Protein AF-A0A519YT69-F1 (afdb_monomer_lite)

Foldseek 3Di:
DQPDDDPADLVRHDPDDFDAAFDKDFWDSRCQVQCVCQAPPVVPAPQWDDDPSAIDRPNHGDGMDGGHHGKDFDADPPSVPDPGCVNVHIDTPVNDPDDQFFDQFDADPPDDPVRGGPVVRHRDTDD

Secondary structure (DSSP, 8-state):
--SS-----SSS----PPP-TT-EEE--TTTHHHHHHIIIIIS--TTEEEETTEEEETTEE--EEE--S-EE----SSGGG---HHHH-PEEGGG------EE---B-TT--TTT-B-GGGTTEE--

Radius of gyration: 20.21 Å; chains: 1; bounding box: 48×27×52 Å

Structure (mmCIF, N/CA/C/O backbone):
data_AF-A0A519YT69-F1
#
_entry.id   AF-A0A519YT69-F1
#
loop_
_atom_site.group_PDB
_atom_site.id
_atom_site.type_symbol
_atom_site.label_atom_id
_atom_site.label_alt_id
_atom_site.label_comp_id
_atom_site.label_asym_id
_atom_site.label_entity_id
_atom_site.label_seq_id
_atom_site.pdbx_PDB_ins_code
_atom_site.Cartn_x
_atom_site.Cartn_y
_atom_site.Cartn_z
_atom_site.occupancy
_atom_site.B_iso_or_equiv
_atom_site.auth_seq_id
_atom_site.auth_comp_id
_atom_site.auth_asym_id
_atom_site.auth_atom_id
_atom_site.pdbx_PDB_model_num
ATOM 1 N N . MET A 1 1 ? -9.846 12.110 7.758 1.00 49.91 1 MET A N 1
ATOM 2 C CA . MET A 1 1 ? -8.470 12.453 8.195 1.00 49.91 1 MET A CA 1
ATOM 3 C C . MET A 1 1 ? -8.249 11.850 9.581 1.00 49.91 1 MET A C 1
ATOM 5 O O . MET A 1 1 ? -9.195 11.857 10.357 1.00 49.91 1 MET A O 1
ATOM 9 N N . SER A 1 2 ? -7.083 11.244 9.848 1.00 59.59 2 SER A N 1
ATOM 10 C CA . SER A 1 2 ? -6.756 10.578 11.132 1.00 59.59 2 SER A CA 1
ATOM 11 C C . SER A 1 2 ? -6.948 11.530 12.313 1.00 59.59 2 SER A C 1
ATOM 13 O O . SER A 1 2 ? -6.544 12.685 12.211 1.00 59.59 2 SER A O 1
ATOM 15 N N . ALA A 1 3 ? -7.509 11.053 13.427 1.00 63.50 3 ALA A N 1
ATOM 16 C CA . ALA A 1 3 ? -7.658 11.873 14.633 1.00 63.50 3 ALA A CA 1
ATOM 17 C C . ALA A 1 3 ? -6.323 12.087 15.369 1.00 63.50 3 ALA A C 1
ATOM 19 O O . ALA A 1 3 ? -6.201 12.989 16.190 1.00 63.50 3 ALA A O 1
ATOM 20 N N . VAL A 1 4 ? -5.310 11.266 15.067 1.00 72.69 4 VAL A N 1
ATOM 21 C CA . VAL A 1 4 ? -3.960 11.376 15.637 1.00 72.69 4 VAL A CA 1
ATOM 22 C C . VAL A 1 4 ? -2.983 11.853 14.568 1.00 72.69 4 VAL A C 1
ATOM 24 O O . VAL A 1 4 ? -2.896 11.254 13.488 1.00 72.69 4 VAL A O 1
ATOM 27 N N . GLN A 1 5 ? -2.232 12.909 14.888 1.00 67.62 5 GLN A N 1
ATOM 28 C CA . GLN A 1 5 ? -1.158 13.436 14.052 1.00 67.62 5 GLN A CA 1
ATOM 29 C C . GLN A 1 5 ? 0.066 12.513 14.127 1.00 67.62 5 GLN A C 1
ATOM 31 O O . GLN A 1 5 ? 0.583 12.224 15.206 1.00 67.62 5 GLN A O 1
ATOM 36 N N . ARG A 1 6 ? 0.535 12.036 12.970 1.00 77.00 6 ARG A N 1
ATOM 37 C CA . ARG A 1 6 ? 1.743 11.203 12.859 1.00 77.00 6 ARG A CA 1
ATOM 38 C C . ARG A 1 6 ? 2.923 12.081 12.457 1.00 77.00 6 ARG A C 1
ATOM 40 O O . ARG A 1 6 ? 2.753 13.006 11.673 1.00 77.00 6 ARG A O 1
ATOM 47 N N . LYS A 1 7 ? 4.125 11.752 12.934 1.00 82.62 7 LYS A N 1
ATOM 48 C CA . LYS A 1 7 ? 5.381 12.408 12.517 1.00 82.62 7 LYS A CA 1
ATOM 49 C C . LYS A 1 7 ? 5.929 11.870 11.183 1.00 82.62 7 LYS A C 1
ATOM 51 O O . LYS A 1 7 ? 7.115 12.013 10.916 1.00 82.62 7 LYS A O 1
ATOM 56 N N . TRP A 1 8 ? 5.096 11.202 10.383 1.00 86.25 8 TRP A N 1
ATOM 57 C CA . TRP A 1 8 ? 5.537 10.563 9.144 1.00 86.25 8 TRP A CA 1
ATOM 58 C C . TRP A 1 8 ? 5.799 11.605 8.066 1.00 86.25 8 TRP A C 1
ATOM 60 O O . TRP A 1 8 ? 4.999 12.516 7.864 1.00 86.25 8 TRP A O 1
ATOM 70 N N . GLN A 1 9 ? 6.910 11.428 7.367 1.00 85.12 9 GLN A N 1
ATOM 71 C CA . GLN A 1 9 ? 7.333 12.230 6.227 1.00 85.12 9 GLN A CA 1
ATOM 72 C C . GLN A 1 9 ? 7.699 11.300 5.068 1.00 85.12 9 GLN A C 1
ATOM 74 O O . GLN A 1 9 ? 7.840 10.091 5.260 1.00 85.12 9 GLN A O 1
ATOM 79 N N . LEU A 1 10 ? 7.868 11.856 3.868 1.00 82.44 10 LEU A N 1
ATOM 80 C CA . LEU A 1 10 ? 8.206 11.071 2.676 1.00 82.44 10 LEU A CA 1
ATOM 81 C C . LEU A 1 10 ? 9.524 10.288 2.838 1.00 82.44 10 LEU A C 1
ATOM 83 O O . LEU A 1 10 ? 9.621 9.155 2.359 1.00 82.44 10 LEU A O 1
ATOM 87 N N . ASP A 1 11 ? 10.481 10.882 3.556 1.00 85.69 11 ASP A N 1
ATOM 88 C CA . ASP A 1 11 ? 11.806 10.315 3.844 1.00 85.69 11 ASP A CA 1
ATOM 89 C C . ASP A 1 11 ? 11.852 9.499 5.141 1.00 85.69 11 ASP A C 1
ATOM 91 O O . ASP A 1 11 ? 12.745 8.678 5.335 1.00 85.69 11 ASP A O 1
ATOM 95 N N . SER A 1 12 ? 10.886 9.716 6.037 1.00 84.44 12 SER A N 1
ATOM 96 C CA . SER A 1 12 ? 10.803 9.063 7.345 1.00 84.44 12 SER A CA 1
ATOM 97 C C . SER A 1 12 ? 9.378 8.576 7.577 1.00 84.44 12 SER A C 1
ATOM 99 O O . SER A 1 12 ? 8.546 9.237 8.206 1.00 84.44 12 SER A O 1
ATOM 101 N N . TYR A 1 13 ? 9.077 7.427 6.975 1.00 85.12 13 TYR A N 1
ATOM 102 C CA . TYR A 1 13 ? 7.746 6.840 6.959 1.00 85.12 13 TYR A CA 1
ATOM 103 C C . TYR A 1 13 ? 7.657 5.683 7.959 1.00 85.12 13 TYR A C 1
ATOM 105 O O . TYR A 1 13 ? 8.455 4.749 7.912 1.00 85.12 13 TYR A O 1
ATOM 113 N N . GLY A 1 14 ? 6.655 5.709 8.840 1.00 80.56 14 GLY A N 1
ATOM 114 C CA . GLY A 1 14 ? 6.357 4.585 9.729 1.00 80.56 14 GLY A CA 1
ATOM 115 C C . GLY A 1 14 ? 6.827 4.744 11.183 1.00 80.56 14 GLY A C 1
ATOM 116 O O . GLY A 1 14 ? 7.252 5.827 11.592 1.00 80.56 14 GLY A O 1
ATOM 117 N N . PRO A 1 15 ? 6.659 3.692 12.010 1.00 86.69 15 PRO A N 1
ATOM 118 C CA . PRO A 1 15 ? 6.372 2.300 11.629 1.00 86.69 15 PRO A CA 1
ATOM 119 C C . PRO A 1 15 ? 4.946 2.072 11.095 1.00 86.69 15 PRO A C 1
ATOM 121 O O . PRO A 1 15 ? 3.980 2.534 11.699 1.00 86.69 15 PRO A O 1
ATOM 124 N N . LEU A 1 16 ? 4.812 1.336 9.983 1.00 90.31 16 LEU A N 1
ATOM 125 C CA . LEU A 1 16 ? 3.529 0.962 9.368 1.00 90.31 16 LEU A CA 1
ATOM 126 C C . LEU A 1 16 ? 3.397 -0.573 9.301 1.00 90.31 16 LEU A C 1
ATOM 128 O O . LEU A 1 16 ? 4.026 -1.196 8.446 1.00 90.31 16 LEU A O 1
ATOM 132 N N . PRO A 1 17 ? 2.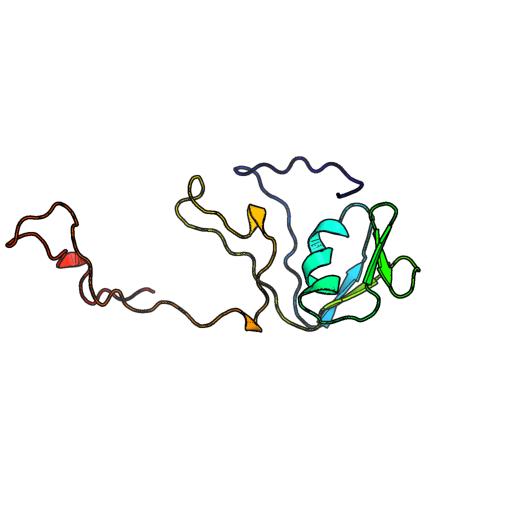580 -1.197 10.168 1.00 92.44 17 PRO A N 1
ATOM 133 C CA . PRO A 1 17 ? 2.296 -2.626 10.080 1.00 92.44 17 PRO A CA 1
ATOM 134 C C . PRO A 1 17 ? 1.476 -2.940 8.826 1.00 92.44 17 PRO A C 1
ATOM 136 O O . PRO A 1 17 ? 0.392 -2.387 8.639 1.00 92.44 17 PRO A O 1
ATOM 139 N N . VAL A 1 18 ? 1.984 -3.835 7.980 1.00 96.06 18 VAL A N 1
ATOM 140 C CA . VAL A 1 18 ? 1.252 -4.332 6.809 1.00 96.06 18 VAL A CA 1
ATOM 141 C C . VAL A 1 18 ? 0.298 -5.445 7.262 1.00 96.06 18 VAL A C 1
ATOM 143 O O . VAL A 1 18 ? 0.760 -6.401 7.893 1.00 96.06 18 VAL A O 1
ATOM 146 N N . PRO A 1 19 ? -1.016 -5.342 6.991 1.00 95.94 19 PRO A N 1
ATOM 147 C CA . PRO A 1 19 ? -1.964 -6.370 7.391 1.00 95.94 19 PRO A CA 1
ATOM 148 C C . PRO A 1 19 ? -1.848 -7.613 6.505 1.00 95.94 19 PRO A C 1
ATOM 150 O O . PRO A 1 19 ? -1.592 -7.517 5.306 1.00 95.94 19 PRO A O 1
ATOM 153 N N . LYS A 1 20 ? -2.097 -8.785 7.089 1.00 97.44 20 LYS A N 1
ATOM 154 C CA . LYS A 1 20 ? -2.137 -10.067 6.368 1.00 97.44 20 LYS A CA 1
ATOM 155 C C . LYS A 1 20 ? -3.499 -10.740 6.482 1.00 97.44 20 LYS A C 1
ATOM 157 O O . LYS A 1 20 ? -4.228 -10.508 7.447 1.00 97.44 20 LYS A O 1
ATOM 162 N N . LYS A 1 21 ? -3.814 -11.628 5.537 1.00 98.31 21 LYS A N 1
ATOM 163 C CA . LYS A 1 21 ? -5.059 -12.404 5.549 1.00 98.31 21 LYS A CA 1
ATOM 164 C C . LYS A 1 21 ? -5.262 -13.120 6.890 1.00 98.31 21 LYS A C 1
ATOM 166 O O . LYS A 1 21 ? -4.340 -13.733 7.427 1.00 98.31 21 LYS A O 1
ATOM 171 N N . GLY A 1 22 ? -6.476 -13.040 7.429 1.00 98.06 22 GLY A N 1
ATOM 172 C CA . GLY A 1 22 ? -6.867 -13.643 8.704 1.00 98.06 22 GLY A CA 1
ATOM 173 C C . GLY A 1 22 ? -6.388 -12.888 9.948 1.00 98.06 22 GLY A C 1
ATOM 174 O O . GLY A 1 22 ? -6.749 -13.270 11.057 1.00 98.06 22 GLY A O 1
ATOM 175 N N . GLN A 1 23 ? -5.604 -11.815 9.806 1.00 98.00 23 GLN A N 1
ATOM 176 C CA . G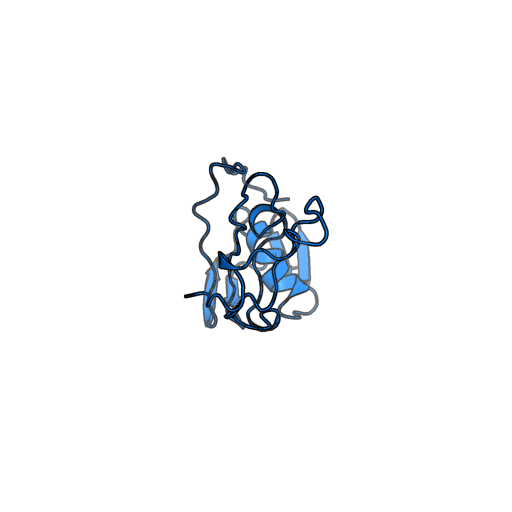LN A 1 23 ? -5.229 -10.979 10.940 1.00 98.00 23 GLN A CA 1
ATOM 177 C C . GLN A 1 23 ? -6.426 -10.147 11.399 1.00 98.00 23 GLN A C 1
ATOM 179 O O . GLN A 1 23 ? -7.002 -9.392 10.616 1.00 98.00 23 GLN A O 1
ATOM 184 N N . THR A 1 24 ? -6.759 -10.227 12.685 1.00 97.88 24 THR A N 1
ATOM 185 C CA . THR A 1 24 ? -7.668 -9.269 13.315 1.00 97.88 24 THR A CA 1
ATOM 186 C C . THR A 1 24 ? -6.875 -8.064 13.807 1.00 97.88 24 THR A C 1
ATOM 188 O O . THR A 1 24 ? -5.919 -8.206 14.570 1.00 97.88 24 THR A O 1
ATOM 191 N N . ILE A 1 25 ? -7.267 -6.872 13.369 1.00 96.19 25 ILE A N 1
ATOM 192 C CA . ILE A 1 25 ? -6.684 -5.601 13.797 1.00 96.19 25 ILE A CA 1
ATOM 193 C C . ILE A 1 25 ? -7.663 -4.846 14.692 1.00 96.19 25 ILE A C 1
ATOM 195 O O . ILE A 1 25 ? -8.862 -4.797 14.420 1.00 96.19 25 ILE A O 1
ATOM 199 N N . ALA A 1 26 ? -7.143 -4.233 15.754 1.00 97.00 26 ALA A N 1
ATOM 200 C CA . ALA A 1 26 ? -7.888 -3.250 16.526 1.00 97.00 26 ALA A CA 1
ATOM 201 C C . ALA A 1 26 ? -7.886 -1.915 15.770 1.00 97.00 26 ALA A C 1
ATOM 203 O O . ALA A 1 26 ? -6.823 -1.392 15.417 1.00 97.00 26 ALA A O 1
ATOM 204 N N . LEU A 1 27 ? -9.072 -1.366 15.526 1.00 96.31 27 LEU A N 1
ATOM 205 C CA . LEU A 1 27 ? -9.264 -0.070 14.892 1.00 96.31 27 LEU A CA 1
ATOM 206 C C . LEU A 1 27 ? -9.424 0.999 15.970 1.00 96.31 27 LEU A C 1
ATOM 208 O O . LEU A 1 27 ? -10.241 0.889 16.881 1.00 96.31 27 LEU A O 1
ATOM 212 N N . THR A 1 28 ? -8.617 2.045 15.855 1.00 94.69 28 THR A N 1
ATOM 213 C CA . THR A 1 28 ? -8.585 3.192 16.759 1.00 94.69 28 THR A CA 1
ATOM 214 C C . THR A 1 28 ? -8.597 4.480 15.941 1.00 94.69 28 THR A C 1
ATOM 216 O O . THR A 1 28 ? -8.195 4.463 14.772 1.00 94.69 28 THR A O 1
ATOM 219 N N . PRO A 1 29 ? -8.948 5.636 16.533 1.00 93.06 29 PRO A N 1
ATOM 220 C CA . PRO A 1 29 ? -8.936 6.905 15.802 1.00 93.06 29 PRO A CA 1
ATOM 221 C C . PRO A 1 29 ? -7.560 7.267 15.209 1.00 93.06 29 PRO A C 1
ATOM 223 O O . PRO A 1 29 ? -7.460 8.059 14.269 1.00 93.06 29 PRO A O 1
ATOM 226 N N . GLY A 1 30 ? -6.482 6.672 15.740 1.00 91.00 30 GLY A N 1
ATOM 227 C CA . GLY A 1 30 ? -5.116 6.868 15.263 1.00 91.00 30 GLY A CA 1
ATOM 228 C C . GLY A 1 30 ? -4.694 5.974 14.096 1.00 91.00 30 GLY A C 1
ATOM 229 O O . GLY A 1 30 ? -3.751 6.334 13.388 1.00 91.00 30 GLY A O 1
ATOM 230 N N . ASN A 1 31 ? -5.369 4.846 13.845 1.00 93.06 31 ASN A N 1
ATOM 231 C CA . ASN A 1 31 ? -5.024 3.923 12.753 1.00 93.06 31 ASN A CA 1
ATOM 232 C C . ASN A 1 31 ? -6.167 3.672 11.753 1.00 93.06 31 ASN A C 1
ATOM 234 O O . ASN A 1 31 ? -5.891 3.239 10.639 1.00 93.06 31 ASN A O 1
ATOM 238 N N . ALA A 1 32 ? -7.413 4.016 12.083 1.00 94.88 32 ALA A N 1
ATOM 239 C CA . ALA A 1 32 ? -8.591 3.793 11.245 1.00 94.88 32 ALA A CA 1
ATOM 240 C C . ALA A 1 32 ? -8.414 4.341 9.821 1.00 94.88 32 ALA A C 1
ATOM 242 O O . ALA A 1 32 ? -8.763 3.685 8.845 1.00 94.88 32 ALA A O 1
ATOM 243 N N . ALA A 1 33 ? -7.783 5.511 9.685 1.00 93.88 33 ALA A N 1
ATOM 244 C CA . ALA A 1 33 ? -7.521 6.114 8.380 1.00 93.88 33 ALA A CA 1
ATOM 245 C C . ALA A 1 33 ? -6.566 5.283 7.500 1.00 93.88 33 ALA A C 1
ATOM 247 O O . ALA A 1 33 ? -6.693 5.320 6.282 1.00 93.88 33 ALA A O 1
ATOM 248 N N . ILE A 1 34 ? -5.621 4.543 8.096 1.00 93.44 34 ILE A N 1
ATOM 249 C CA . ILE A 1 34 ? -4.678 3.679 7.361 1.00 93.44 34 ILE A CA 1
ATOM 250 C C . ILE A 1 34 ? -5.433 2.511 6.721 1.00 93.44 34 ILE A C 1
ATOM 252 O O . ILE A 1 34 ? -5.206 2.178 5.562 1.00 93.44 34 ILE A O 1
ATOM 256 N N . TYR A 1 35 ? -6.353 1.910 7.475 1.00 95.88 35 TYR A N 1
ATOM 257 C CA . TYR A 1 35 ? -7.067 0.703 7.063 1.00 95.88 35 TYR A CA 1
ATOM 258 C C . TYR A 1 35 ? -8.394 0.989 6.351 1.00 95.88 35 TYR A C 1
ATOM 260 O O . TYR A 1 35 ? -9.041 0.060 5.876 1.00 95.88 35 TYR A O 1
ATOM 268 N N . TYR A 1 36 ? -8.802 2.256 6.221 1.00 95.75 36 TYR A N 1
ATOM 269 C CA . TYR A 1 36 ? -10.080 2.615 5.603 1.00 95.75 36 TYR A CA 1
ATOM 270 C C . TYR A 1 36 ? -10.220 2.086 4.173 1.00 95.75 36 TYR A C 1
ATOM 272 O O . TYR A 1 36 ? -11.255 1.515 3.851 1.00 95.75 36 TYR A O 1
ATOM 280 N N . LYS A 1 37 ? -9.189 2.210 3.324 1.00 95.56 37 LYS A N 1
ATOM 281 C CA . LYS A 1 37 ? -9.253 1.672 1.952 1.00 95.56 37 LYS A CA 1
ATOM 282 C C . LYS A 1 37 ? -9.427 0.154 1.934 1.00 95.56 37 LYS A C 1
ATOM 284 O O . LYS A 1 37 ? -10.198 -0.358 1.134 1.00 95.56 37 LYS A O 1
ATOM 289 N N . ILE A 1 38 ? -8.774 -0.553 2.854 1.00 97.12 38 ILE A N 1
ATOM 290 C CA . ILE A 1 38 ? -8.922 -2.005 2.993 1.00 97.12 38 ILE A CA 1
ATOM 291 C C . ILE A 1 38 ? -10.376 -2.349 3.311 1.00 97.12 38 ILE A C 1
ATOM 293 O O . ILE A 1 38 ? -11.028 -3.053 2.546 1.00 97.12 38 ILE A O 1
ATOM 297 N N . VAL A 1 39 ? -10.909 -1.784 4.394 1.00 96.75 39 VAL A N 1
ATOM 298 C CA . VAL A 1 39 ? -12.254 -2.119 4.877 1.00 96.75 39 VAL A CA 1
ATOM 299 C C . VAL A 1 39 ? -13.346 -1.607 3.933 1.00 96.75 39 VAL A C 1
ATOM 301 O O . VAL A 1 39 ? -14.304 -2.321 3.655 1.00 96.75 39 VAL A O 1
ATOM 304 N N . GLY A 1 40 ? -13.233 -0.369 3.459 1.00 94.62 40 GLY A N 1
ATOM 305 C CA . GLY A 1 40 ? -14.296 0.325 2.733 1.00 94.62 40 GLY A CA 1
ATOM 306 C C . GLY A 1 40 ? -14.247 0.192 1.214 1.00 94.62 40 GLY A C 1
ATOM 307 O O . GLY A 1 40 ? -15.286 0.347 0.583 1.00 94.62 40 GLY A O 1
ATOM 308 N N . GLN A 1 41 ? -13.080 -0.071 0.618 1.00 93.94 41 GLN A N 1
ATOM 309 C CA . GLN A 1 41 ? -12.929 -0.095 -0.845 1.00 93.94 41 GLN A CA 1
ATOM 310 C C . GLN A 1 41 ? -12.555 -1.482 -1.362 1.00 93.94 41 GLN A C 1
ATOM 312 O O . GLN A 1 41 ? -13.212 -1.986 -2.267 1.00 93.94 41 GLN A O 1
ATOM 317 N N . TYR A 1 42 ? -11.536 -2.111 -0.776 1.00 96.50 42 TYR A N 1
ATOM 318 C CA . TYR A 1 42 ? -10.971 -3.348 -1.318 1.00 96.50 42 TYR A CA 1
ATOM 319 C C . TYR A 1 42 ? -11.707 -4.612 -0.871 1.00 96.50 42 TYR A C 1
ATOM 321 O O . TYR A 1 42 ? -11.822 -5.551 -1.642 1.00 96.50 42 TYR A O 1
ATOM 329 N N . GLU A 1 43 ? -12.228 -4.661 0.356 1.00 96.38 43 GLU A N 1
ATOM 330 C CA . GLU A 1 43 ? -12.865 -5.879 0.884 1.00 96.38 43 GLU A CA 1
ATOM 331 C C . GLU A 1 43 ? -14.400 -5.897 0.766 1.00 96.38 43 GLU A C 1
ATOM 333 O O . GLU A 1 43 ? -15.066 -6.708 1.425 1.00 96.38 43 GLU A O 1
ATOM 338 N N . HIS A 1 44 ? -14.950 -5.004 -0.069 1.00 92.25 44 HIS A N 1
ATOM 339 C CA . HIS A 1 44 ? -16.359 -4.940 -0.485 1.00 92.25 44 HIS A CA 1
ATOM 340 C C . HIS A 1 44 ? -17.383 -5.030 0.663 1.00 92.25 44 HIS A C 1
ATOM 342 O O . HIS A 1 44 ? -18.431 -5.665 0.537 1.00 92.25 44 HIS A O 1
ATOM 348 N N . ASN A 1 45 ? -17.093 -4.415 1.812 1.00 93.38 45 ASN A N 1
ATOM 349 C CA . ASN A 1 45 ? -18.033 -4.395 2.930 1.00 93.38 45 ASN A CA 1
ATOM 350 C C . ASN A 1 45 ? -19.182 -3.413 2.666 1.00 93.38 45 ASN A C 1
ATOM 352 O O . ASN A 1 45 ? -18.966 -2.277 2.248 1.00 93.38 45 ASN A O 1
ATOM 356 N N . ALA A 1 46 ? -20.410 -3.833 2.971 1.00 94.19 46 ALA A N 1
ATOM 357 C CA . ALA A 1 46 ? -21.577 -2.965 2.882 1.00 94.19 46 ALA A CA 1
ATOM 358 C C . ALA A 1 46 ? -21.627 -1.957 4.043 1.00 94.19 46 ALA A C 1
ATOM 360 O O . ALA A 1 46 ? -21.187 -2.248 5.159 1.00 94.19 46 ALA A O 1
ATOM 361 N N . ASN A 1 47 ? -22.238 -0.798 3.778 1.00 95.56 47 ASN A N 1
ATOM 362 C CA . ASN A 1 47 ? -22.571 0.229 4.772 1.00 95.56 47 ASN A CA 1
ATOM 363 C C . ASN A 1 47 ? -21.370 0.740 5.582 1.00 95.56 47 ASN A C 1
ATOM 365 O O . ASN A 1 47 ? -21.503 1.025 6.777 1.00 95.56 47 ASN A O 1
ATOM 369 N N . ILE A 1 48 ? -20.206 0.847 4.935 1.00 97.31 48 ILE A N 1
ATOM 370 C CA . ILE A 1 48 ? -19.021 1.459 5.529 1.00 97.31 48 ILE A CA 1
ATOM 371 C C . ILE A 1 48 ? -19.101 2.979 5.413 1.00 97.31 48 ILE A C 1
ATOM 373 O O . ILE A 1 48 ? -19.374 3.526 4.347 1.00 97.31 48 ILE A O 1
ATOM 377 N N . GLY A 1 49 ? -18.827 3.665 6.516 1.00 95.81 49 GLY A N 1
ATOM 378 C CA . GLY A 1 49 ? -18.771 5.117 6.589 1.00 95.81 49 GLY A CA 1
ATOM 379 C C . GLY A 1 49 ? -17.546 5.614 7.348 1.00 95.81 49 GLY A C 1
ATOM 380 O O . GLY A 1 49 ? -16.663 4.849 7.744 1.00 95.81 49 GLY A O 1
ATOM 381 N N . TRP A 1 50 ? -17.496 6.928 7.542 1.00 95.50 50 TRP A N 1
ATOM 382 C CA . TRP A 1 50 ? -16.481 7.602 8.342 1.00 95.50 50 TRP A CA 1
ATOM 383 C C . TRP A 1 50 ? -17.155 8.597 9.279 1.00 95.50 50 TRP A C 1
ATOM 385 O O . TRP A 1 50 ? -17.923 9.446 8.826 1.00 95.50 50 TRP A O 1
ATOM 395 N N . LYS A 1 51 ? -16.862 8.516 10.577 1.00 94.94 51 LYS A N 1
ATOM 396 C CA . LYS A 1 51 ? -17.363 9.463 11.578 1.00 94.94 51 LYS A CA 1
ATOM 397 C C . LYS A 1 51 ? -16.368 9.567 12.730 1.00 94.94 51 LYS A C 1
ATOM 399 O O . LYS A 1 51 ? -15.816 8.556 13.145 1.00 94.94 51 LYS A O 1
ATOM 404 N N . ASP A 1 52 ? -16.109 10.783 13.208 1.00 91.44 52 ASP A N 1
ATOM 405 C CA . ASP A 1 52 ? -15.286 11.053 14.401 1.00 91.44 52 ASP A CA 1
ATOM 406 C C . ASP A 1 52 ? -13.902 10.370 14.395 1.00 91.44 52 ASP A C 1
ATOM 408 O O . ASP A 1 52 ? -13.418 9.853 15.398 1.00 91.44 52 ASP A O 1
ATOM 412 N N . GLY A 1 53 ? -13.249 10.340 13.228 1.00 91.81 53 GLY A N 1
ATOM 413 C CA . GLY A 1 53 ? -11.920 9.736 13.082 1.00 91.81 53 GLY A CA 1
ATOM 414 C C . GLY A 1 53 ? -11.916 8.208 12.967 1.00 91.81 53 GLY A C 1
ATOM 415 O O . GLY A 1 53 ? -10.840 7.615 12.915 1.00 91.81 53 GLY A O 1
ATOM 416 N N . MET A 1 54 ? -13.092 7.582 12.914 1.00 96.38 54 MET A N 1
ATOM 417 C CA . MET A 1 54 ? -13.283 6.136 12.899 1.00 96.38 54 MET A CA 1
ATOM 418 C C . MET A 1 54 ? -13.977 5.657 11.624 1.00 96.38 54 MET A C 1
ATOM 420 O O . MET A 1 54 ? -14.804 6.355 11.032 1.00 96.38 54 MET A O 1
ATOM 424 N N . ILE A 1 55 ? -13.665 4.415 11.246 1.00 96.75 55 ILE A N 1
ATOM 425 C CA . ILE A 1 55 ? -14.470 3.644 10.296 1.00 96.75 55 ILE A CA 1
ATOM 426 C C . ILE A 1 55 ? -15.786 3.296 10.994 1.00 96.75 55 ILE A C 1
ATOM 428 O O . ILE A 1 55 ? -15.769 2.865 12.148 1.00 96.75 55 ILE A O 1
ATOM 432 N N . THR A 1 56 ? -16.915 3.460 10.314 1.00 97.44 56 THR A N 1
ATOM 433 C CA . THR A 1 56 ? -18.216 2.996 10.808 1.00 97.44 56 THR A CA 1
ATOM 434 C C . THR A 1 56 ? -18.762 1.886 9.924 1.00 97.44 56 THR A C 1
ATOM 436 O O . THR A 1 56 ? -18.505 1.874 8.725 1.00 97.44 56 THR A O 1
ATOM 439 N N . GLN A 1 57 ? -19.519 0.960 10.505 1.00 97.12 57 GLN A N 1
ATOM 440 C CA . GLN A 1 57 ? -20.303 -0.036 9.782 1.00 97.12 57 GLN A CA 1
ATOM 441 C C . GLN A 1 57 ? -21.738 0.011 10.302 1.00 97.12 57 GLN A C 1
ATOM 443 O O . GLN A 1 57 ? -21.964 -0.064 11.509 1.00 97.12 57 GLN A O 1
ATOM 448 N N . ASN A 1 58 ? -22.714 0.191 9.407 1.00 96.25 58 ASN A N 1
ATOM 449 C CA . ASN A 1 58 ? -24.124 0.398 9.782 1.00 96.25 58 ASN A CA 1
ATOM 450 C C . ASN A 1 58 ? -24.315 1.558 10.787 1.00 96.25 58 ASN A C 1
ATOM 452 O O . ASN A 1 58 ? -25.127 1.482 11.706 1.00 96.25 58 ASN A O 1
ATOM 456 N N . GLY A 1 59 ? -23.518 2.622 10.650 1.00 94.88 59 GLY A N 1
ATOM 457 C CA . GLY A 1 59 ? -23.563 3.795 11.529 1.00 94.88 59 GLY A CA 1
ATOM 458 C C . GLY A 1 59 ? -22.880 3.628 12.893 1.00 94.88 59 GLY A C 1
ATOM 459 O O . GLY A 1 59 ? -22.724 4.625 13.595 1.00 94.88 59 GLY A O 1
ATOM 460 N N . GLN A 1 60 ? -22.421 2.424 13.251 1.00 96.44 60 GLN A N 1
ATOM 461 C CA . GLN A 1 60 ? -21.697 2.164 14.499 1.00 96.44 60 GLN A CA 1
ATOM 462 C C . GLN A 1 60 ? -20.179 2.169 14.275 1.00 96.44 60 GLN A C 1
ATOM 464 O O . GLN A 1 60 ? -19.730 1.703 13.226 1.00 96.44 60 GLN A O 1
ATOM 469 N N . PRO A 1 61 ? -19.363 2.671 15.221 1.00 96.62 61 PRO A N 1
ATOM 470 C CA . PRO A 1 61 ? -17.908 2.601 15.118 1.00 96.62 61 PRO A CA 1
ATOM 471 C C . PRO A 1 61 ? -17.409 1.157 15.029 1.00 96.62 61 PRO A C 1
ATOM 473 O O . PRO A 1 61 ? -17.733 0.320 15.870 1.00 96.62 61 PRO A O 1
ATOM 476 N N . LEU A 1 62 ? -16.579 0.877 14.028 1.00 97.00 62 LEU A N 1
ATOM 477 C CA . LEU A 1 62 ? -15.917 -0.408 13.863 1.00 97.00 62 LEU A CA 1
ATOM 478 C C . LEU A 1 62 ? -14.603 -0.390 14.653 1.00 97.00 62 LEU A C 1
ATOM 480 O O . LEU A 1 62 ? -13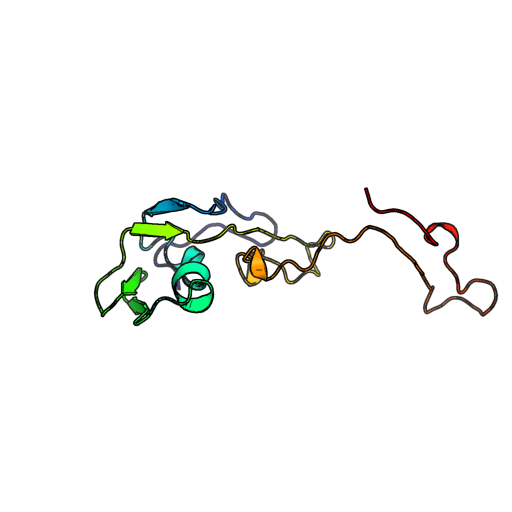.684 0.356 14.319 1.00 97.00 62 LEU A O 1
ATOM 484 N N . THR A 1 63 ? -14.524 -1.188 15.717 1.00 96.94 63 THR A N 1
ATOM 485 C CA . THR A 1 63 ? -13.385 -1.214 16.658 1.00 96.94 63 THR A CA 1
ATOM 486 C C . THR A 1 63 ? -12.447 -2.399 16.447 1.00 96.94 63 THR A C 1
ATOM 488 O O . THR A 1 63 ? -11.310 -2.382 16.916 1.00 96.94 63 THR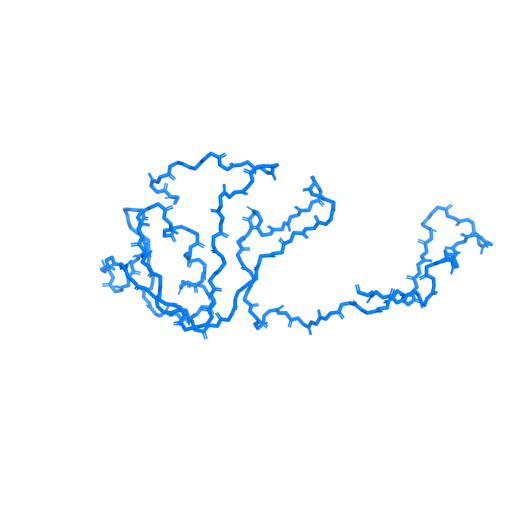 A O 1
ATOM 491 N N . SER A 1 64 ? -12.878 -3.416 15.704 1.00 97.50 64 SER A N 1
ATOM 492 C CA . SER A 1 64 ? -12.036 -4.523 15.265 1.00 97.50 64 SER A CA 1
ATOM 493 C C . SER A 1 64 ? -12.428 -4.962 13.861 1.00 97.50 64 SER A C 1
ATOM 495 O O . SER A 1 64 ? -13.573 -4.801 13.439 1.00 97.50 64 SER A O 1
ATOM 497 N N . TYR A 1 65 ? -11.463 -5.491 13.116 1.00 97.75 65 TYR A N 1
ATOM 498 C CA . TYR A 1 65 ? -11.708 -5.991 11.771 1.00 97.75 65 TYR A CA 1
ATOM 499 C C . TYR A 1 65 ? -10.769 -7.141 11.428 1.00 97.75 65 TYR A C 1
ATOM 501 O O . TYR A 1 65 ? -9.583 -7.076 11.744 1.00 97.75 65 TYR A O 1
ATOM 509 N N . THR A 1 66 ? -11.292 -8.177 10.770 1.00 98.19 66 THR A N 1
ATOM 510 C CA . THR A 1 66 ? -10.499 -9.319 10.298 1.00 98.19 66 THR A CA 1
ATOM 511 C C . THR A 1 66 ? -10.269 -9.201 8.802 1.00 98.19 66 THR A C 1
ATOM 513 O O . THR A 1 66 ? -11.217 -9.174 8.023 1.00 98.19 66 THR A O 1
ATOM 516 N N . ILE A 1 67 ? -8.997 -9.143 8.427 1.00 98.12 67 ILE A N 1
ATOM 517 C CA . ILE A 1 67 ? -8.526 -8.930 7.060 1.00 98.12 67 ILE A CA 1
ATOM 518 C C . ILE A 1 67 ? -8.830 -10.164 6.193 1.00 98.12 67 ILE A C 1
ATOM 520 O O . ILE A 1 67 ? -8.503 -11.290 6.578 1.00 98.12 67 ILE A O 1
ATOM 524 N N . LYS A 1 68 ? -9.434 -9.974 5.015 1.00 98.06 68 LYS A N 1
ATOM 525 C CA . LYS A 1 68 ? -9.884 -11.065 4.126 1.00 98.06 68 LYS A CA 1
ATOM 526 C C . LYS A 1 68 ? -8.838 -11.497 3.095 1.00 98.06 68 LYS A C 1
ATOM 528 O O . LYS A 1 68 ? -8.923 -12.625 2.603 1.00 98.06 68 LYS A O 1
ATOM 533 N N . GLN A 1 69 ? -7.843 -10.660 2.799 1.00 98.06 69 GLN A N 1
ATOM 534 C CA . GLN A 1 69 ? -6.769 -10.973 1.843 1.00 98.06 69 GLN A CA 1
ATOM 535 C C . GLN A 1 69 ? -5.414 -10.372 2.226 1.00 98.06 69 GLN A C 1
ATOM 537 O O . GLN A 1 69 ? -5.318 -9.602 3.177 1.00 98.06 69 GLN A O 1
ATOM 542 N N . ASN A 1 70 ? -4.341 -10.757 1.533 1.00 98.25 70 ASN A N 1
ATOM 543 C CA . ASN A 1 70 ? -3.035 -10.164 1.799 1.00 98.25 70 ASN A CA 1
ATOM 544 C C . ASN A 1 70 ? -2.937 -8.758 1.204 1.00 98.25 70 ASN A C 1
ATOM 546 O O . ASN A 1 70 ? -3.590 -8.425 0.213 1.00 98.25 70 ASN A O 1
ATOM 550 N N . TYR A 1 71 ? -2.099 -7.943 1.835 1.00 98.12 71 TYR A N 1
ATOM 551 C CA . TYR A 1 71 ? -1.815 -6.581 1.419 1.00 98.12 71 TYR A CA 1
ATOM 552 C C . TYR A 1 71 ? -0.315 -6.349 1.370 1.00 98.12 71 TYR A C 1
ATOM 554 O O . TYR A 1 71 ? 0.454 -6.961 2.109 1.00 98.12 71 TYR A O 1
ATOM 562 N N . TYR A 1 72 ? 0.085 -5.429 0.504 1.00 97.19 72 TYR A N 1
ATOM 563 C CA . TYR A 1 72 ? 1.476 -5.134 0.216 1.00 97.19 72 TYR A CA 1
ATOM 564 C C . TYR A 1 72 ? 1.712 -3.636 0.302 1.00 97.19 72 TYR A C 1
ATOM 566 O O . TYR A 1 72 ? 0.868 -2.821 -0.079 1.00 97.19 72 TYR A O 1
ATOM 574 N N . PHE A 1 73 ? 2.883 -3.276 0.810 1.00 95.81 73 PHE A N 1
ATOM 575 C CA . PHE A 1 73 ? 3.397 -1.922 0.726 1.00 95.81 73 PHE A CA 1
ATOM 576 C C . PHE A 1 73 ? 4.418 -1.883 -0.408 1.00 95.81 73 PHE A C 1
ATOM 578 O O . PHE A 1 73 ? 5.415 -2.601 -0.360 1.00 95.81 73 PHE A O 1
ATOM 585 N N . MET A 1 74 ? 4.157 -1.072 -1.428 1.00 94.62 74 MET A N 1
ATOM 586 C CA . MET A 1 74 ? 5.046 -0.900 -2.571 1.00 94.62 74 MET A CA 1
ATOM 587 C C . MET A 1 74 ? 5.751 0.447 -2.475 1.00 94.62 74 MET A C 1
ATOM 589 O O . MET A 1 74 ? 5.138 1.461 -2.144 1.00 94.62 74 MET A O 1
ATOM 593 N N . MET A 1 75 ? 7.046 0.455 -2.773 1.00 94.62 75 MET A N 1
ATOM 594 C CA . MET A 1 75 ? 7.863 1.661 -2.834 1.00 94.62 75 MET A CA 1
ATOM 595 C C . MET A 1 75 ? 8.656 1.637 -4.132 1.00 94.62 75 MET A C 1
ATOM 597 O O . MET A 1 75 ? 9.244 0.612 -4.464 1.00 94.62 75 MET A O 1
ATOM 601 N N . GLY A 1 76 ? 8.661 2.753 -4.855 1.00 93.50 76 GLY A N 1
ATOM 602 C CA . GLY A 1 76 ? 9.496 2.886 -6.042 1.00 93.50 76 GLY A CA 1
ATOM 603 C C . GLY A 1 76 ? 10.934 3.234 -5.673 1.00 93.50 76 GLY A C 1
ATOM 604 O O . GLY A 1 76 ? 11.181 4.024 -4.759 1.00 93.50 76 GLY A O 1
ATOM 605 N N . ASP A 1 77 ? 11.882 2.689 -6.432 1.00 92.81 77 ASP A N 1
ATOM 606 C CA . ASP A 1 77 ? 13.317 2.898 -6.207 1.00 92.81 77 ASP A CA 1
ATOM 607 C C . ASP A 1 77 ? 13.708 4.382 -6.298 1.00 92.81 77 ASP A C 1
ATOM 609 O O . ASP A 1 77 ? 14.508 4.883 -5.504 1.00 92.81 77 ASP A O 1
ATOM 613 N N . ASN A 1 78 ? 13.086 5.128 -7.219 1.00 92.62 78 ASN A N 1
ATOM 614 C CA . ASN A 1 78 ? 13.230 6.580 -7.302 1.00 92.62 78 ASN A CA 1
ATOM 615 C C . ASN A 1 78 ? 12.260 7.282 -6.338 1.00 92.62 78 ASN A C 1
ATOM 617 O O . ASN A 1 78 ? 11.257 7.866 -6.750 1.00 92.62 78 ASN A O 1
ATOM 621 N N . ARG A 1 79 ? 12.562 7.218 -5.035 1.00 89.38 79 ARG A N 1
ATOM 622 C CA . ARG A 1 79 ? 11.659 7.655 -3.953 1.00 89.38 79 ARG A CA 1
ATOM 623 C C . ARG A 1 79 ? 11.085 9.063 -4.100 1.00 89.38 79 ARG A C 1
ATOM 625 O O . ARG A 1 79 ? 9.937 9.262 -3.714 1.00 89.38 79 ARG A O 1
ATOM 632 N N . HIS A 1 80 ? 11.857 10.033 -4.585 1.00 90.19 80 HIS A N 1
ATOM 633 C CA . HIS A 1 80 ? 11.388 11.421 -4.705 1.00 90.19 80 HIS A CA 1
ATOM 634 C C . HIS A 1 80 ? 10.477 11.636 -5.919 1.00 90.19 80 HIS A C 1
ATOM 636 O O . HIS A 1 80 ? 9.781 12.642 -5.987 1.00 90.19 80 HIS A O 1
ATOM 642 N N . ASN A 1 81 ? 10.477 10.694 -6.864 1.00 92.19 81 ASN A N 1
ATOM 643 C CA . ASN A 1 81 ? 9.720 10.763 -8.108 1.00 92.19 81 ASN A CA 1
ATOM 644 C C . ASN A 1 81 ? 8.877 9.495 -8.317 1.00 92.19 81 ASN A C 1
ATOM 646 O O . ASN A 1 81 ? 8.783 8.963 -9.422 1.00 92.19 81 ASN A O 1
ATOM 650 N N . SER A 1 82 ? 8.321 8.981 -7.222 1.00 91.12 82 SER A N 1
ATOM 651 C CA . SER A 1 82 ? 7.499 7.778 -7.194 1.00 91.12 82 SER A CA 1
ATOM 652 C C . SER A 1 82 ? 6.239 8.058 -6.395 1.00 91.12 82 SER A C 1
ATOM 654 O O . SER A 1 82 ? 6.305 8.319 -5.193 1.00 91.12 82 SER A O 1
ATOM 656 N N . GLU A 1 83 ? 5.092 7.984 -7.061 1.00 92.75 83 GLU A N 1
ATOM 657 C CA . GLU A 1 83 ? 3.795 7.964 -6.400 1.00 92.75 83 GLU A CA 1
ATOM 658 C C . GLU A 1 83 ? 3.473 6.515 -6.017 1.00 92.75 83 GLU A C 1
ATOM 660 O O . GLU A 1 83 ? 2.961 5.731 -6.813 1.00 92.75 83 GLU A O 1
ATOM 665 N N . ASP A 1 84 ? 3.835 6.136 -4.794 1.00 94.94 84 ASP A N 1
ATOM 666 C CA . ASP A 1 84 ? 3.728 4.765 -4.287 1.00 94.94 84 ASP A CA 1
ATOM 667 C C . ASP A 1 84 ? 2.884 4.660 -3.002 1.00 94.94 84 ASP A C 1
ATOM 669 O O . ASP A 1 84 ? 2.128 5.578 -2.663 1.00 94.94 84 ASP A O 1
ATOM 673 N N . SER A 1 85 ? 2.973 3.540 -2.271 1.00 95.19 85 SER A N 1
ATOM 674 C CA . SER A 1 85 ? 2.124 3.267 -1.103 1.00 95.19 85 SER A CA 1
ATOM 675 C C . SER A 1 85 ? 2.206 4.330 -0.005 1.00 95.19 85 SER A C 1
ATOM 677 O O . SER A 1 85 ? 1.294 4.419 0.821 1.00 95.19 85 SER A O 1
ATOM 679 N N . ARG A 1 86 ? 3.240 5.184 -0.008 1.00 92.88 86 ARG A N 1
ATOM 680 C CA . ARG A 1 86 ? 3.324 6.360 0.874 1.00 92.88 86 ARG A CA 1
ATOM 681 C C . ARG A 1 86 ? 2.177 7.350 0.643 1.00 92.88 86 ARG A C 1
ATOM 683 O O . ARG A 1 86 ? 1.754 7.999 1.598 1.00 92.88 86 ARG A O 1
ATOM 690 N N . PHE A 1 87 ? 1.657 7.425 -0.583 1.00 90.81 87 PHE A N 1
ATOM 691 C CA . PHE A 1 87 ? 0.592 8.338 -1.000 1.00 90.81 87 PHE A CA 1
ATOM 692 C C . PHE A 1 87 ? -0.776 7.657 -1.043 1.00 90.81 87 PHE A C 1
ATOM 694 O O . PHE A 1 87 ? -1.741 8.170 -0.475 1.00 90.81 87 PHE A O 1
ATOM 701 N N . TRP A 1 88 ? -0.876 6.489 -1.686 1.00 91.25 88 TRP A N 1
ATOM 702 C CA . TRP A 1 88 ? -2.170 5.847 -1.946 1.00 91.25 88 TRP A CA 1
ATOM 703 C C . TRP A 1 88 ? -2.493 4.646 -1.044 1.00 91.25 88 TRP A C 1
ATOM 705 O O . TRP A 1 88 ? -3.624 4.156 -1.100 1.00 91.25 88 TRP A O 1
ATOM 715 N N . GLY A 1 89 ? -1.591 4.233 -0.150 1.00 93.88 89 GLY A N 1
ATOM 716 C CA . GLY A 1 89 ? -1.825 3.169 0.834 1.00 93.88 89 GLY A CA 1
ATOM 717 C C . GLY A 1 89 ? -1.434 1.775 0.341 1.00 93.88 89 GLY A C 1
ATOM 718 O O . GLY A 1 89 ? -0.569 1.629 -0.511 1.00 93.88 89 GLY A O 1
ATOM 719 N N . PHE A 1 90 ? -2.033 0.729 0.906 1.00 96.81 90 PHE A N 1
ATOM 720 C CA . PHE A 1 90 ? -1.677 -0.652 0.567 1.00 96.81 90 PHE A CA 1
ATOM 721 C C . PHE A 1 90 ? -2.252 -1.115 -0.779 1.00 96.81 90 PHE A C 1
ATOM 723 O O . PHE A 1 90 ? -3.339 -0.684 -1.173 1.00 96.81 90 PHE A O 1
ATOM 730 N N . VAL A 1 91 ? -1.546 -2.045 -1.429 1.00 96.94 91 VAL A N 1
ATOM 731 C CA . VAL A 1 91 ? -2.015 -2.796 -2.605 1.00 96.94 91 VAL A CA 1
ATOM 732 C C . VAL A 1 91 ? -2.594 -4.132 -2.143 1.00 96.94 91 VAL A C 1
ATOM 734 O O . VAL A 1 91 ? -1.899 -4.850 -1.421 1.00 96.94 91 VAL A O 1
ATOM 737 N N . PRO A 1 92 ? -3.831 -4.487 -2.510 1.00 97.62 92 PRO A N 1
ATOM 738 C CA . PRO A 1 92 ? -4.355 -5.828 -2.266 1.00 97.62 92 PRO A CA 1
ATOM 739 C C . PRO A 1 92 ? -3.694 -6.880 -3.173 1.00 97.62 92 PRO A C 1
ATOM 741 O O . PRO A 1 92 ? -3.267 -6.583 -4.287 1.00 97.62 92 PRO A O 1
ATOM 744 N N . GLU A 1 93 ? -3.626 -8.123 -2.700 1.00 97.00 93 GLU A N 1
ATOM 745 C CA . GLU A 1 93 ? -3.041 -9.258 -3.433 1.00 97.00 93 GLU A CA 1
ATOM 746 C C . GLU A 1 93 ? -3.641 -9.467 -4.831 1.00 97.00 93 GLU A C 1
ATOM 748 O O . GLU A 1 93 ? -2.911 -9.733 -5.781 1.00 97.00 93 GLU A O 1
ATOM 753 N N . ASP A 1 94 ? -4.951 -9.284 -4.979 1.00 96.25 94 ASP A N 1
ATOM 754 C CA . ASP A 1 94 ? -5.683 -9.446 -6.241 1.00 96.25 94 ASP A CA 1
ATOM 755 C C . ASP A 1 94 ? -5.392 -8.354 -7.290 1.00 96.25 94 ASP A C 1
ATOM 757 O O . ASP A 1 94 ? -5.774 -8.499 -8.450 1.00 96.25 94 ASP A O 1
ATOM 761 N N . HIS A 1 95 ? -4.689 -7.281 -6.916 1.00 95.44 95 HIS A N 1
ATOM 762 C CA . HIS A 1 95 ? -4.229 -6.242 -7.845 1.00 95.44 95 HIS A CA 1
ATOM 763 C C . HIS A 1 95 ? -2.785 -6.475 -8.318 1.00 95.44 95 HIS A C 1
ATOM 765 O O . HIS A 1 95 ? -2.259 -5.699 -9.120 1.00 95.44 95 HIS A O 1
ATOM 771 N N . ILE A 1 96 ? -2.127 -7.539 -7.847 1.00 94.81 96 ILE A N 1
ATOM 772 C CA . ILE A 1 96 ? -0.783 -7.911 -8.285 1.00 94.81 96 ILE A CA 1
ATOM 773 C C . ILE A 1 96 ? -0.889 -8.829 -9.501 1.00 94.81 96 ILE A C 1
ATOM 775 O O . ILE A 1 96 ? -1.321 -9.973 -9.404 1.00 94.81 96 ILE A O 1
ATOM 779 N N . VAL A 1 97 ? -0.434 -8.338 -10.655 1.00 95.00 97 VAL A N 1
ATOM 780 C CA . VAL A 1 97 ? -0.442 -9.112 -11.908 1.00 95.00 97 VAL A CA 1
ATOM 781 C C . VAL A 1 97 ? 0.710 -10.125 -11.964 1.00 95.00 97 VAL A C 1
ATOM 783 O O . VAL A 1 97 ? 0.539 -11.224 -12.485 1.00 95.00 97 VAL A O 1
ATOM 786 N N . GLY A 1 98 ? 1.892 -9.783 -11.441 1.00 91.69 98 GLY A N 1
ATOM 787 C CA . GLY A 1 98 ? 3.047 -10.683 -11.444 1.00 91.69 98 GLY A CA 1
ATOM 788 C C . GLY A 1 98 ? 4.377 -10.002 -11.120 1.00 91.69 98 GLY A C 1
ATOM 789 O O . GLY A 1 98 ? 4.424 -8.823 -10.772 1.00 91.69 98 GLY A O 1
ATOM 790 N N . LYS A 1 99 ? 5.470 -10.764 -11.248 1.00 90.12 99 LYS A N 1
ATOM 791 C CA . LYS A 1 99 ? 6.854 -10.295 -11.070 1.00 90.12 99 LYS A CA 1
ATOM 792 C C . LYS A 1 99 ? 7.461 -9.936 -12.430 1.00 90.12 99 LYS A C 1
ATOM 794 O O . LYS A 1 99 ? 7.364 -10.717 -13.374 1.00 90.12 99 LYS A O 1
ATOM 799 N N . ALA A 1 100 ? 8.127 -8.787 -12.526 1.00 89.00 100 ALA A N 1
ATOM 800 C CA . ALA A 1 100 ? 8.963 -8.470 -13.682 1.00 89.00 100 ALA A CA 1
ATOM 801 C C . ALA A 1 100 ? 10.226 -9.349 -13.656 1.00 89.00 100 ALA A C 1
ATOM 803 O O . ALA A 1 100 ? 10.938 -9.352 -12.657 1.00 89.00 100 ALA A O 1
ATOM 804 N N . VAL A 1 101 ? 10.490 -10.094 -14.734 1.00 92.94 101 VAL A N 1
ATOM 805 C CA . VAL A 1 101 ? 11.583 -11.091 -14.790 1.00 92.94 101 VAL A CA 1
ATOM 806 C C . VAL A 1 101 ? 12.624 -10.824 -15.877 1.00 92.94 101 VAL A C 1
ATOM 808 O O . VAL A 1 101 ? 13.701 -11.410 -15.841 1.00 92.94 101 VAL A O 1
ATOM 811 N N . LEU A 1 102 ? 12.320 -9.968 -16.858 1.00 93.25 102 LEU A N 1
ATOM 812 C CA . LEU A 1 102 ? 13.161 -9.779 -18.039 1.00 93.25 102 LEU A CA 1
ATOM 813 C C . LEU A 1 102 ? 13.028 -8.365 -18.607 1.00 93.25 102 LEU A C 1
ATOM 815 O O . LEU A 1 102 ? 11.923 -7.894 -18.883 1.00 93.25 102 LEU A O 1
ATOM 819 N N . ILE A 1 103 ? 14.164 -7.726 -18.877 1.00 91.44 103 ILE A N 1
ATOM 820 C CA . ILE A 1 103 ? 14.233 -6.544 -19.734 1.00 91.44 103 ILE A CA 1
ATOM 821 C C . ILE A 1 103 ? 14.393 -7.031 -21.175 1.00 91.44 103 ILE A C 1
ATOM 823 O O . ILE A 1 103 ? 15.493 -7.331 -21.632 1.00 91.44 103 ILE A O 1
ATOM 827 N N . TRP A 1 104 ? 13.284 -7.137 -21.905 1.00 91.69 104 TRP A N 1
ATOM 828 C CA . TRP A 1 104 ? 13.316 -7.644 -23.282 1.00 91.69 104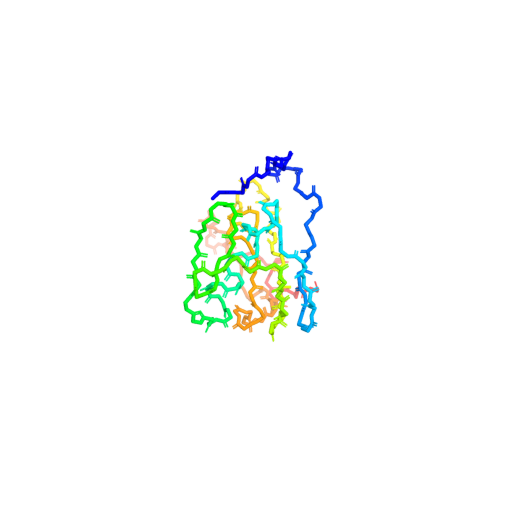 TRP A CA 1
ATOM 829 C C . TRP A 1 104 ? 13.908 -6.633 -24.277 1.00 91.69 104 TRP A C 1
ATOM 831 O O . TRP A 1 104 ? 14.492 -7.037 -25.277 1.00 91.69 104 TRP A O 1
ATOM 841 N N . LEU A 1 105 ? 13.785 -5.330 -23.999 1.00 93.12 105 LEU A N 1
ATOM 842 C CA . LEU A 1 105 ? 14.323 -4.242 -24.816 1.00 93.12 105 LEU A CA 1
ATOM 843 C C . LEU A 1 105 ? 14.627 -3.011 -23.959 1.00 93.12 105 LEU A C 1
ATOM 845 O O . LEU A 1 105 ? 13.871 -2.659 -23.054 1.00 93.12 105 LEU A O 1
ATOM 849 N N . SER A 1 106 ? 15.717 -2.315 -24.288 1.00 91.88 106 SER A N 1
ATOM 850 C CA . SER A 1 106 ? 16.034 -1.005 -23.727 1.00 91.88 106 SER A CA 1
ATOM 851 C C . SER A 1 106 ? 16.613 -0.096 -24.805 1.00 91.88 106 SER A C 1
ATOM 853 O O . SER A 1 106 ? 17.616 -0.432 -25.437 1.00 91.88 106 SER A O 1
ATOM 855 N N . LEU A 1 107 ? 15.968 1.053 -25.011 1.00 93.00 107 LEU A N 1
ATOM 856 C CA . LEU A 1 107 ? 16.362 2.043 -26.007 1.00 93.00 107 LEU A CA 1
ATOM 857 C C . LEU A 1 107 ? 16.836 3.329 -25.335 1.00 93.00 107 LEU A C 1
ATOM 859 O O . LEU A 1 107 ? 16.293 3.741 -24.307 1.00 93.00 107 LEU A O 1
ATOM 863 N N . ASP A 1 108 ? 17.829 3.968 -25.940 1.00 91.19 108 ASP A N 1
ATOM 864 C CA . ASP A 1 108 ? 18.194 5.337 -25.625 1.00 91.19 108 ASP A CA 1
ATOM 865 C C . ASP A 1 108 ? 17.360 6.307 -26.476 1.00 91.19 108 ASP A C 1
ATOM 867 O O . ASP A 1 108 ? 17.470 6.284 -27.707 1.00 91.19 108 ASP A O 1
ATOM 871 N N . PRO A 1 109 ? 16.511 7.156 -25.868 1.00 88.50 109 PRO A N 1
ATOM 872 C CA . PRO A 1 109 ? 15.715 8.119 -26.622 1.00 88.50 109 PRO A C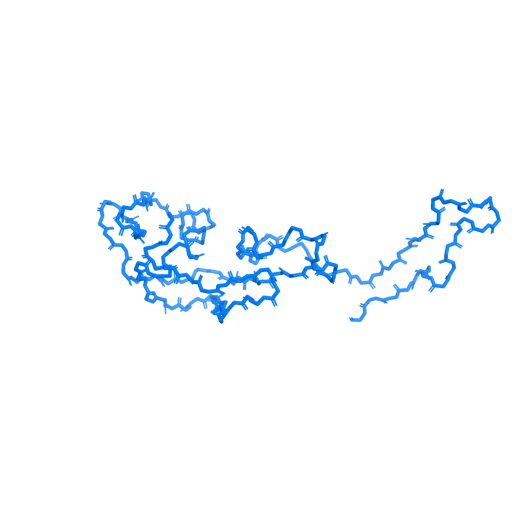A 1
ATOM 873 C C . PRO A 1 109 ? 16.567 9.185 -27.330 1.00 88.50 109 PRO A C 1
ATOM 875 O O . PRO A 1 109 ? 16.078 9.789 -28.283 1.00 88.50 109 PRO A O 1
ATOM 878 N N . PHE A 1 110 ? 17.823 9.385 -26.916 1.00 91.75 110 PHE A N 1
ATOM 879 C CA . PHE A 1 110 ? 18.752 10.359 -27.497 1.00 91.75 110 PHE A CA 1
ATOM 880 C C . PHE A 1 110 ? 19.879 9.711 -28.320 1.00 91.75 110 PHE A C 1
ATOM 882 O O . PHE A 1 110 ? 20.701 10.423 -28.891 1.00 91.75 110 PHE A O 1
ATOM 889 N N . GLY A 1 111 ? 19.926 8.376 -28.392 1.00 86.25 111 GLY A N 1
ATOM 890 C CA . GLY A 1 111 ? 20.925 7.647 -29.172 1.00 86.25 111 GLY A CA 1
ATOM 891 C C . GLY A 1 111 ? 20.681 7.746 -30.679 1.00 86.25 111 GLY A C 1
ATOM 892 O O . GLY A 1 111 ? 19.538 7.672 -31.147 1.00 86.25 111 GLY A O 1
ATOM 893 N N . ASP A 1 112 ? 21.765 7.875 -31.446 1.00 87.88 112 ASP A N 1
ATOM 894 C CA . ASP A 1 112 ? 21.723 7.752 -32.904 1.00 87.88 112 ASP A CA 1
ATOM 895 C C . ASP A 1 112 ? 21.352 6.322 -33.340 1.00 87.88 112 ASP A C 1
ATOM 897 O O . ASP A 1 112 ? 21.261 5.404 -32.525 1.00 87.88 112 ASP A O 1
ATOM 901 N N . ALA A 1 113 ? 21.128 6.110 -34.639 1.00 82.44 113 ALA A N 1
ATOM 902 C CA . ALA A 1 113 ? 20.697 4.812 -35.162 1.00 82.44 113 ALA A CA 1
ATOM 903 C C . ALA A 1 113 ? 21.640 3.639 -34.809 1.00 82.44 113 ALA A C 1
ATOM 905 O O . ALA A 1 113 ? 21.170 2.505 -34.730 1.00 82.44 113 ALA A O 1
ATOM 906 N N . TRP A 1 114 ? 22.929 3.897 -34.554 1.00 82.56 114 TRP A N 1
ATOM 907 C CA . TRP A 1 114 ? 23.934 2.882 -34.221 1.00 82.56 114 TRP A CA 1
ATOM 908 C C . TRP A 1 114 ? 24.040 2.618 -32.712 1.00 82.56 114 TRP A C 1
ATOM 910 O O . TRP A 1 114 ? 24.371 1.506 -32.303 1.00 82.56 114 TRP A O 1
ATOM 920 N N . HIS A 1 115 ? 23.692 3.602 -31.880 1.00 86.94 115 HIS A N 1
ATOM 921 C CA . HIS A 1 115 ? 23.787 3.542 -30.416 1.00 86.94 115 HIS A CA 1
ATOM 922 C C . HIS A 1 115 ? 22.421 3.545 -29.714 1.00 86.94 115 HIS A C 1
ATOM 924 O O . HIS A 1 115 ? 22.332 3.684 -28.493 1.00 86.94 115 HIS A O 1
ATOM 930 N N . LYS A 1 116 ? 21.335 3.374 -30.475 1.00 92.25 116 LYS A N 1
ATOM 931 C CA . LYS A 1 116 ? 19.965 3.417 -29.955 1.00 92.25 116 LYS A CA 1
ATOM 932 C C . LYS A 1 116 ? 19.646 2.282 -28.990 1.00 92.25 116 LYS A C 1
ATOM 934 O O . LYS A 1 116 ? 18.837 2.465 -28.085 1.00 92.25 116 LYS A O 1
ATOM 939 N N . VAL A 1 117 ? 20.235 1.105 -29.186 1.00 91.69 117 VAL A N 1
ATOM 940 C CA . VAL A 1 117 ? 19.970 -0.074 -28.352 1.00 91.69 117 VAL A CA 1
ATOM 941 C C . VAL A 1 117 ? 20.983 -0.146 -27.217 1.00 91.69 117 VAL A C 1
ATOM 943 O O . VAL A 1 117 ? 22.192 -0.174 -27.439 1.00 91.69 117 VAL A O 1
ATOM 946 N N . ARG A 1 118 ? 20.489 -0.241 -25.979 1.00 91.81 118 ARG A N 1
ATOM 947 C CA . ARG A 1 118 ? 21.325 -0.433 -24.788 1.00 91.81 118 ARG A CA 1
ATOM 948 C C . ARG A 1 118 ? 21.608 -1.920 -24.591 1.00 91.81 118 ARG A C 1
ATOM 950 O O . ARG A 1 118 ? 20.973 -2.576 -23.768 1.00 91.81 118 ARG A O 1
ATOM 957 N N . TRP A 1 119 ? 22.568 -2.443 -25.353 1.00 88.75 119 TRP A N 1
ATOM 958 C CA . TRP A 1 119 ? 22.897 -3.874 -25.417 1.00 88.75 119 TRP A CA 1
ATOM 959 C C . TRP A 1 119 ? 23.161 -4.526 -24.052 1.00 88.75 119 TRP A C 1
ATOM 961 O O . TRP A 1 119 ? 22.712 -5.642 -23.828 1.00 88.75 119 TRP A O 1
ATOM 971 N N . GLY A 1 120 ? 23.779 -3.817 -23.100 1.00 89.25 120 GLY A N 1
ATOM 972 C CA . GLY A 1 120 ? 24.025 -4.337 -21.743 1.00 89.25 120 GLY A CA 1
ATOM 973 C C . GLY A 1 120 ? 22.771 -4.561 -20.885 1.00 89.25 120 GLY A C 1
ATOM 974 O O . GLY A 1 120 ? 22.865 -5.121 -19.800 1.00 89.25 120 GLY A O 1
ATOM 975 N N . ARG A 1 121 ? 21.597 -4.116 -21.345 1.00 90.81 121 ARG A N 1
ATOM 976 C CA . ARG A 1 121 ? 20.301 -4.345 -20.687 1.00 90.81 121 ARG A CA 1
ATOM 977 C C . ARG A 1 121 ? 19.394 -5.277 -21.486 1.00 90.81 121 ARG A C 1
ATOM 979 O O . ARG A 1 121 ? 18.303 -5.590 -21.022 1.00 90.81 121 ARG A O 1
ATOM 986 N N . LEU A 1 122 ? 19.803 -5.666 -22.692 1.00 90.31 122 LEU A N 1
ATOM 987 C CA . LEU A 1 122 ? 19.003 -6.510 -23.565 1.00 90.31 122 LEU A CA 1
ATOM 988 C C . LEU A 1 122 ? 18.989 -7.941 -23.022 1.00 90.31 122 LEU A C 1
ATOM 990 O O . LEU A 1 122 ? 20.044 -8.506 -22.755 1.00 90.31 122 LEU A O 1
ATOM 994 N N . LEU A 1 123 ? 17.792 -8.511 -22.873 1.00 89.62 123 LEU A N 1
ATOM 995 C CA . LEU A 1 123 ? 17.566 -9.838 -22.288 1.00 89.62 123 LEU A CA 1
ATOM 996 C C . LEU A 1 123 ? 18.154 -10.000 -20.876 1.00 89.62 123 LEU A C 1
ATOM 998 O O . LEU A 1 123 ? 18.441 -11.111 -20.438 1.00 89.62 123 LEU A O 1
ATOM 1002 N N . HIS A 1 124 ? 18.306 -8.894 -20.147 1.00 90.44 124 HIS A N 1
ATOM 1003 C CA . HIS A 1 124 ? 18.787 -8.926 -18.774 1.00 90.44 124 HIS A CA 1
ATOM 1004 C C . HIS A 1 124 ? 17.680 -9.440 -17.848 1.00 90.44 124 HIS A C 1
ATOM 1006 O O . HIS A 1 124 ? 16.581 -8.874 -17.817 1.00 90.44 124 HIS A O 1
ATOM 1012 N N . THR A 1 125 ? 17.962 -10.499 -17.090 1.00 88.38 125 THR A N 1
ATOM 1013 C CA . THR A 1 125 ? 17.031 -11.064 -16.107 1.00 88.38 125 THR A CA 1
ATOM 1014 C C . THR A 1 125 ? 16.937 -10.182 -14.867 1.00 88.38 125 THR A C 1
ATOM 1016 O O . THR A 1 125 ? 17.862 -9.443 -14.541 1.00 88.38 125 THR A O 1
ATOM 1019 N N . ILE A 1 126 ? 15.788 -10.199 -14.201 1.00 85.94 126 ILE A N 1
ATOM 1020 C CA . ILE A 1 126 ? 15.576 -9.474 -12.946 1.00 85.94 126 ILE A CA 1
ATOM 1021 C C . ILE A 1 126 ? 15.459 -10.521 -11.841 1.00 85.94 126 ILE A C 1
ATOM 1023 O O . ILE A 1 126 ? 14.487 -11.283 -11.816 1.00 85.94 126 ILE A O 1
ATOM 1027 N N . ASP A 1 127 ? 16.457 -10.554 -10.962 1.00 73.62 127 ASP A N 1
ATOM 1028 C CA . ASP A 1 127 ? 16.531 -11.486 -9.833 1.00 73.62 127 ASP A CA 1
ATOM 1029 C C . ASP A 1 127 ? 15.721 -10.985 -8.629 1.00 73.62 127 ASP A C 1
ATOM 1031 O O . ASP A 1 127 ? 15.755 -9.772 -8.324 1.00 73.62 127 ASP A O 1
#

pLDDT: mean 91.62, std 7.61, range [49.91, 98.31]

Sequence (127 aa):
MSAVQRKWQLDSYGPLPVPKKGQTIALTPGNAAIYYKIVGQYEHNANIGWKDGMITQNGQPLTSYTIKQNYYFMMGDNRHNSEDSRFWGFVPEDHIVGKAVLIWLSLDPFGDAWHKVRWGRLLHTID